Protein AF-A0A3D0TQ42-F1 (afdb_monomer_lite)

pLDDT: mean 83.76, std 16.49, range [43.25, 96.94]

Secondary structure (DSSP, 8-state):
---SHHHHHHHHHHHHHHHHHHHHHHHHHHHHHHHHHHHTTSS-HHHHHHHHHHHHHHHHHHHHHHHHHHHTT-

Structure (mmCIF, N/CA/C/O backbone):
data_AF-A0A3D0TQ42-F1
#
_entry.id   AF-A0A3D0TQ42-F1
#
loop_
_atom_site.group_PDB
_atom_site.id
_atom_site.type_symbol
_atom_site.label_atom_id
_atom_site.label_alt_id
_atom_site.label_comp_id
_atom_site.label_asym_id
_atom_site.label_entity_id
_atom_site.label_seq_id
_atom_site.pdbx_PDB_ins_code
_atom_site.Cartn_x
_atom_site.Cartn_y
_atom_site.Cartn_z
_atom_site.occupancy
_atom_site.B_iso_or_equiv
_atom_site.auth_seq_id
_atom_site.auth_comp_id
_atom_site.auth_asym_id
_atom_site.auth_atom_id
_atom_site.pdbx_PDB_model_num
ATOM 1 N N . MET A 1 1 ? 24.171 -17.531 -35.349 1.00 43.25 1 MET A N 1
ATOM 2 C CA . MET A 1 1 ? 22.978 -17.406 -34.487 1.00 43.25 1 MET A CA 1
ATOM 3 C C . MET A 1 1 ? 23.481 -17.028 -33.104 1.00 43.25 1 MET A C 1
ATOM 5 O O . MET A 1 1 ? 23.800 -17.914 -32.329 1.00 43.25 1 MET A O 1
ATOM 9 N N . ALA A 1 2 ? 23.722 -15.742 -32.867 1.00 46.94 2 ALA A N 1
ATOM 10 C CA . ALA A 1 2 ? 24.295 -15.244 -31.613 1.00 46.94 2 ALA A CA 1
ATOM 11 C C . ALA A 1 2 ? 23.859 -13.787 -31.385 1.00 46.94 2 ALA A C 1
ATOM 13 O O . ALA A 1 2 ? 24.680 -12.920 -31.117 1.00 46.94 2 ALA A O 1
ATOM 14 N N . GLU A 1 3 ? 22.571 -13.497 -31.585 1.00 48.31 3 GLU A N 1
ATOM 15 C CA . GLU A 1 3 ? 22.028 -12.133 -31.445 1.00 48.31 3 GLU A CA 1
ATOM 16 C C . GLU A 1 3 ? 20.863 -12.074 -30.443 1.00 48.31 3 GLU A C 1
ATOM 18 O O . GLU A 1 3 ? 20.238 -11.036 -30.255 1.00 48.31 3 GLU A O 1
ATOM 23 N N . ASN A 1 4 ? 20.583 -13.182 -29.754 1.00 48.25 4 ASN A N 1
ATOM 24 C CA . ASN A 1 4 ? 19.355 -13.355 -28.982 1.00 48.25 4 ASN A CA 1
ATOM 25 C C . ASN A 1 4 ? 19.551 -13.091 -27.478 1.00 48.25 4 ASN A C 1
ATOM 27 O O . ASN A 1 4 ? 18.573 -12.969 -26.754 1.00 48.25 4 ASN A O 1
ATOM 31 N N . GLU A 1 5 ? 20.789 -12.982 -26.990 1.00 47.19 5 GLU A N 1
ATOM 32 C CA . GLU A 1 5 ? 21.068 -12.914 -25.544 1.00 47.19 5 GLU A CA 1
ATOM 33 C C . GLU A 1 5 ? 20.979 -11.494 -24.951 1.00 47.19 5 GLU A C 1
ATOM 35 O O . GLU A 1 5 ? 20.864 -11.332 -23.737 1.00 47.19 5 GLU A O 1
ATOM 40 N N . HIS A 1 6 ? 20.956 -10.449 -25.785 1.00 49.19 6 HIS A N 1
ATOM 41 C CA . HIS A 1 6 ? 20.802 -9.064 -25.311 1.00 49.19 6 HIS A CA 1
ATOM 42 C C . HIS A 1 6 ? 19.334 -8.606 -25.216 1.00 49.19 6 HIS A C 1
ATOM 44 O O . HIS A 1 6 ? 19.033 -7.661 -24.490 1.00 49.19 6 HIS A O 1
ATOM 50 N N . GLY A 1 7 ? 18.407 -9.274 -25.913 1.00 51.38 7 GLY A N 1
ATOM 51 C CA . GLY A 1 7 ? 16.979 -8.927 -25.884 1.00 51.38 7 GLY A CA 1
ATOM 52 C C . GLY A 1 7 ? 16.247 -9.450 -24.645 1.00 51.38 7 GLY A C 1
ATOM 53 O O . GLY A 1 7 ? 15.387 -8.759 -24.096 1.00 51.38 7 GLY A O 1
ATOM 54 N N . GLU A 1 8 ? 16.616 -10.644 -24.170 1.00 53.69 8 GLU A N 1
ATOM 55 C CA . GLU A 1 8 ? 15.922 -11.306 -23.058 1.00 53.69 8 GLU A CA 1
ATOM 56 C C . GLU A 1 8 ? 16.154 -10.603 -21.716 1.00 53.69 8 GLU A C 1
ATOM 58 O O . GLU A 1 8 ? 15.250 -10.517 -20.886 1.00 53.69 8 GLU A O 1
ATOM 63 N N . SER A 1 9 ? 17.342 -10.035 -21.505 1.00 56.94 9 SER A N 1
ATOM 64 C CA . SER A 1 9 ? 17.698 -9.326 -20.273 1.00 56.94 9 SER A CA 1
ATOM 65 C C . SER A 1 9 ? 16.962 -7.989 -20.143 1.00 56.94 9 SER A C 1
ATOM 67 O O . SER A 1 9 ? 16.410 -7.693 -19.081 1.00 56.94 9 SER A O 1
ATOM 69 N N . ALA A 1 10 ? 16.865 -7.215 -21.228 1.00 60.16 10 ALA A N 1
ATOM 70 C CA . ALA A 1 10 ? 16.077 -5.985 -21.255 1.00 60.16 10 ALA A CA 1
ATOM 71 C C . ALA A 1 10 ? 14.576 -6.270 -21.074 1.00 60.16 10 ALA A C 1
ATOM 73 O O . ALA A 1 10 ? 13.943 -5.640 -20.228 1.00 60.16 10 ALA A O 1
ATOM 74 N N . GLN A 1 11 ? 14.020 -7.263 -21.782 1.00 63.50 11 GLN A N 1
ATOM 75 C CA . GLN A 1 11 ? 12.613 -7.662 -21.628 1.00 63.50 11 GLN A CA 1
ATOM 76 C C . GLN A 1 11 ? 12.293 -8.193 -20.226 1.00 63.50 11 GLN A C 1
ATOM 78 O O . GLN A 1 11 ? 11.251 -7.848 -19.670 1.00 63.50 11 GLN A O 1
ATOM 83 N N . SER A 1 12 ? 13.184 -8.988 -19.629 1.00 68.00 12 SER A N 1
ATOM 84 C CA . SER A 1 12 ? 13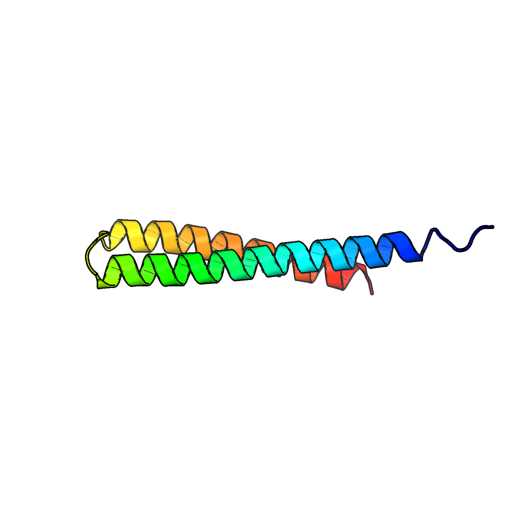.024 -9.529 -18.273 1.00 68.00 12 SER A CA 1
ATOM 85 C C . SER A 1 12 ? 13.025 -8.429 -17.204 1.00 68.00 12 SER A C 1
ATOM 87 O O . SER A 1 12 ? 12.216 -8.445 -16.271 1.00 68.00 12 SER A O 1
ATOM 89 N N . LEU A 1 13 ? 13.866 -7.406 -17.373 1.00 68.94 13 LEU A N 1
ATOM 90 C CA . LEU A 1 13 ? 13.889 -6.234 -16.497 1.00 68.94 13 LEU A CA 1
ATOM 91 C C . LEU A 1 13 ? 12.631 -5.373 -16.662 1.00 68.94 13 LEU A C 1
ATOM 93 O O . LEU A 1 13 ? 12.027 -4.993 -15.660 1.00 68.94 13 LEU A O 1
ATOM 97 N N . THR A 1 14 ? 12.170 -5.126 -17.893 1.00 76.69 14 THR A N 1
ATOM 98 C CA . THR A 1 14 ? 10.911 -4.398 -18.131 1.00 76.69 14 THR A CA 1
ATOM 99 C C . THR A 1 14 ? 9.706 -5.158 -17.573 1.00 76.69 14 THR A C 1
ATOM 101 O O . THR A 1 14 ? 8.825 -4.551 -16.965 1.00 76.69 14 THR A O 1
ATOM 104 N N . ALA A 1 15 ? 9.675 -6.486 -17.714 1.00 81.06 15 ALA A N 1
ATOM 105 C CA . ALA A 1 15 ? 8.650 -7.334 -17.108 1.00 81.06 15 ALA A CA 1
ATOM 106 C C . ALA A 1 15 ? 8.689 -7.264 -15.571 1.00 81.06 15 ALA A C 1
ATOM 108 O O . ALA A 1 15 ? 7.644 -7.129 -14.938 1.00 81.06 15 ALA A O 1
ATOM 109 N N . SER A 1 16 ? 9.887 -7.264 -14.977 1.00 81.00 16 SER A N 1
ATOM 110 C CA . SER A 1 16 ? 10.080 -7.135 -13.526 1.00 81.00 16 SER A CA 1
ATOM 111 C C . SER A 1 16 ? 9.640 -5.774 -12.979 1.00 81.00 16 SER A C 1
ATOM 113 O O . SER A 1 16 ? 9.060 -5.712 -11.896 1.00 81.00 16 SER A O 1
ATOM 115 N N . VAL A 1 17 ? 9.897 -4.681 -13.707 1.00 85.19 17 VAL A N 1
ATOM 116 C CA . VAL A 1 17 ? 9.406 -3.337 -13.351 1.00 85.19 17 VAL A CA 1
ATOM 117 C C . VAL A 1 17 ? 7.882 -3.294 -13.437 1.00 85.19 17 VAL A C 1
ATOM 119 O O . VAL A 1 17 ? 7.228 -2.875 -12.486 1.00 85.19 17 VAL A O 1
ATOM 122 N N . LYS A 1 18 ? 7.305 -3.824 -14.522 1.00 87.44 18 LYS A N 1
ATOM 123 C CA . LYS A 1 18 ? 5.853 -3.849 -14.728 1.00 87.44 18 LYS A CA 1
ATOM 124 C C . LYS A 1 18 ? 5.118 -4.644 -13.644 1.00 87.44 18 LYS A C 1
ATOM 126 O O . LYS A 1 18 ? 4.110 -4.176 -13.126 1.00 87.44 18 LYS A O 1
ATOM 131 N N . GLU A 1 19 ? 5.643 -5.803 -13.247 1.00 88.69 19 GLU A N 1
ATOM 132 C CA . GLU A 1 19 ? 5.082 -6.597 -12.144 1.00 88.69 19 GLU A CA 1
ATOM 133 C C . GLU A 1 19 ? 5.077 -5.805 -10.824 1.00 88.69 19 GLU A C 1
ATOM 135 O O . GLU A 1 19 ? 4.120 -5.852 -10.044 1.00 88.69 19 GLU A O 1
ATOM 140 N N . LYS A 1 20 ? 6.141 -5.043 -10.558 1.00 89.44 20 LYS A N 1
ATOM 141 C CA . LYS A 1 20 ? 6.226 -4.197 -9.364 1.00 89.44 20 LYS A CA 1
ATOM 142 C C . LYS A 1 20 ? 5.284 -3.001 -9.423 1.00 89.44 20 LYS A C 1
ATOM 144 O O . LYS A 1 20 ? 4.671 -2.692 -8.403 1.00 89.44 20 LYS A O 1
ATOM 149 N N . ASP A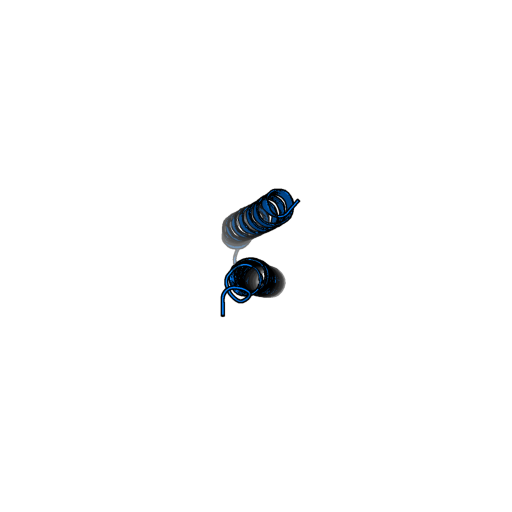 1 21 ? 5.103 -2.380 -10.583 1.00 88.94 21 ASP A N 1
ATOM 150 C CA . ASP A 1 21 ? 4.110 -1.317 -10.782 1.00 88.94 21 ASP A CA 1
ATOM 151 C C . ASP A 1 21 ? 2.678 -1.820 -10.557 1.00 88.94 21 ASP A C 1
ATOM 153 O O . ASP A 1 21 ? 1.858 -1.155 -9.911 1.00 88.94 21 ASP A O 1
ATOM 157 N N . GLU A 1 22 ? 2.368 -3.035 -11.015 1.00 93.12 22 GLU A N 1
ATOM 158 C CA . GLU A 1 22 ? 1.091 -3.693 -10.728 1.00 93.12 22 GLU A CA 1
ATOM 159 C C . GLU A 1 22 ? 0.920 -3.937 -9.223 1.00 93.12 22 GLU A C 1
ATOM 161 O O . GLU A 1 22 ? -0.145 -3.653 -8.657 1.00 93.12 22 GLU A O 1
ATOM 166 N N . LYS A 1 23 ? 1.982 -4.377 -8.534 1.00 92.94 23 LYS A N 1
ATOM 167 C CA . LYS A 1 23 ? 1.990 -4.515 -7.069 1.00 92.94 23 LYS A CA 1
ATOM 168 C C . LYS A 1 23 ? 1.766 -3.167 -6.377 1.00 92.94 23 LYS A C 1
ATOM 170 O O . LYS A 1 23 ? 0.912 -3.103 -5.492 1.00 92.94 23 LYS A O 1
ATOM 175 N N . ILE A 1 24 ? 2.427 -2.088 -6.794 1.00 92.12 24 ILE A N 1
ATOM 176 C CA . ILE A 1 24 ? 2.225 -0.726 -6.262 1.00 92.12 24 ILE A CA 1
ATOM 177 C C . ILE A 1 24 ? 0.782 -0.254 -6.478 1.00 92.12 24 ILE A C 1
ATOM 179 O O . ILE A 1 24 ? 0.158 0.302 -5.566 1.00 92.12 24 ILE A O 1
ATOM 183 N N . SER A 1 25 ? 0.215 -0.522 -7.652 1.00 93.44 25 SER A N 1
ATOM 184 C CA . SER A 1 25 ? -1.184 -0.215 -7.962 1.00 93.44 25 SER A CA 1
ATOM 185 C C . SER A 1 25 ? -2.138 -0.996 -7.057 1.00 93.44 25 SER A C 1
ATOM 187 O O . SER A 1 25 ? -3.101 -0.441 -6.526 1.00 93.44 25 SER A O 1
ATOM 189 N N . SER A 1 26 ? -1.846 -2.275 -6.805 1.00 94.88 26 SER A N 1
ATOM 190 C CA . SER A 1 26 ? -2.619 -3.105 -5.876 1.00 94.88 26 SER A CA 1
ATOM 191 C C . SER A 1 26 ? -2.534 -2.597 -4.431 1.00 94.88 26 SER A C 1
ATOM 193 O O . SER A 1 26 ? -3.547 -2.560 -3.733 1.00 94.88 26 SER A O 1
ATOM 195 N N . LEU A 1 27 ? -1.354 -2.147 -3.987 1.00 94.12 27 LEU A N 1
ATOM 196 C CA . LEU A 1 27 ? -1.148 -1.557 -2.662 1.00 94.12 27 LEU A CA 1
ATOM 197 C C . LEU A 1 27 ? -1.905 -0.238 -2.518 1.00 94.12 27 LEU A C 1
ATOM 199 O O . LEU A 1 27 ? -2.502 0.009 -1.474 1.00 94.12 27 LEU A O 1
ATOM 203 N N . SER A 1 28 ? -1.941 0.573 -3.575 1.00 93.19 28 SER A N 1
ATOM 204 C CA . SER A 1 28 ? -2.706 1.823 -3.601 1.00 93.19 28 SER A CA 1
ATOM 205 C C . SER A 1 28 ? -4.207 1.554 -3.448 1.00 93.19 28 SER A C 1
ATOM 207 O O . SER A 1 28 ? -4.841 2.138 -2.574 1.00 93.19 28 SER A O 1
ATOM 209 N N . LYS A 1 29 ? -4.754 0.566 -4.169 1.00 95.81 29 LYS A N 1
ATOM 210 C CA . LYS A 1 29 ? -6.152 0.120 -3.993 1.00 95.81 29 LYS A CA 1
ATOM 211 C C . LYS A 1 29 ? -6.433 -0.411 -2.582 1.00 95.81 29 LYS A C 1
ATOM 213 O O . LYS A 1 29 ? -7.497 -0.160 -2.021 1.00 95.81 29 LYS A O 1
ATOM 218 N N . LYS A 1 30 ? -5.488 -1.145 -1.982 1.00 95.38 30 LYS A N 1
ATOM 219 C CA . LYS A 1 30 ? -5.606 -1.613 -0.588 1.00 95.38 30 LYS A CA 1
ATOM 220 C C . LYS A 1 30 ? -5.620 -0.447 0.399 1.00 95.38 30 LYS A C 1
ATOM 222 O O . LYS A 1 30 ? -6.413 -0.477 1.330 1.00 95.38 30 LYS A O 1
ATOM 227 N N . LEU A 1 31 ? -4.784 0.571 0.191 1.00 95.38 31 LEU A N 1
ATOM 228 C CA . LEU A 1 31 ? -4.768 1.791 1.004 1.00 95.38 31 LEU A CA 1
ATOM 229 C C . LEU A 1 31 ? -6.089 2.560 0.908 1.00 95.38 31 LEU A C 1
ATOM 231 O O . LEU A 1 31 ? -6.587 3.017 1.933 1.00 95.38 31 LEU A O 1
ATOM 235 N N . GLU A 1 32 ? -6.663 2.673 -0.291 1.00 95.38 32 GLU A N 1
ATOM 236 C CA . GLU A 1 32 ? -7.988 3.273 -0.489 1.00 95.38 32 GLU A CA 1
ATOM 237 C C . GLU A 1 32 ? -9.061 2.496 0.269 1.00 95.38 32 GLU A C 1
ATOM 239 O O . GLU A 1 32 ? -9.791 3.082 1.059 1.00 95.38 32 GLU A O 1
ATOM 244 N N . ARG A 1 33 ? -9.100 1.166 0.125 1.00 95.50 33 ARG A N 1
ATOM 245 C CA . ARG A 1 33 ? -10.079 0.328 0.832 1.00 95.50 33 ARG A CA 1
ATOM 246 C C . ARG A 1 33 ? -9.902 0.357 2.350 1.00 95.50 33 ARG A C 1
ATOM 248 O O . ARG A 1 33 ? -10.889 0.349 3.076 1.00 95.50 33 ARG A O 1
ATOM 255 N N . LEU A 1 34 ? -8.659 0.411 2.828 1.00 95.81 34 LEU A N 1
ATOM 256 C CA . LEU A 1 34 ? -8.341 0.571 4.247 1.00 95.81 34 LEU A CA 1
ATOM 257 C C . LEU A 1 34 ? -8.834 1.928 4.772 1.00 95.81 34 LEU A C 1
ATOM 259 O O . LEU A 1 34 ? -9.351 2.006 5.882 1.00 95.81 34 LEU A O 1
ATOM 263 N N . LEU A 1 35 ? -8.692 2.995 3.979 1.00 95.81 35 LEU A N 1
ATOM 264 C CA . LEU A 1 35 ? -9.247 4.305 4.309 1.00 95.81 35 LEU A CA 1
ATOM 265 C C . LEU A 1 35 ? -10.776 4.278 4.314 1.00 95.81 35 LEU A C 1
ATOM 267 O O . LEU A 1 35 ? -11.354 4.791 5.264 1.00 95.81 35 LEU A O 1
ATOM 271 N N . SER A 1 36 ? -11.414 3.662 3.315 1.00 96.62 36 SER A N 1
ATOM 272 C CA . SER A 1 36 ? -12.870 3.492 3.283 1.00 96.62 36 SER A CA 1
ATOM 273 C C . SER A 1 36 ? -13.367 2.785 4.542 1.00 96.62 36 SER A C 1
ATOM 275 O O . SER A 1 36 ? -14.138 3.377 5.279 1.00 96.62 36 SER A O 1
ATOM 277 N N . GLY A 1 37 ? -12.811 1.618 4.890 1.00 95.75 37 GLY A N 1
ATOM 278 C CA . GLY A 1 37 ? -13.213 0.901 6.108 1.00 95.75 37 GLY A CA 1
ATOM 279 C C . GLY A 1 37 ? -13.010 1.707 7.398 1.00 95.75 37 GLY A C 1
ATOM 280 O O . GLY A 1 37 ? -13.784 1.579 8.339 1.00 95.75 37 GLY A O 1
ATOM 281 N N . TYR A 1 38 ? -12.001 2.581 7.458 1.00 96.06 38 TYR A N 1
ATOM 282 C CA . TYR A 1 38 ? -11.840 3.489 8.598 1.00 96.06 38 TYR A CA 1
ATOM 283 C C . TYR A 1 38 ? -12.914 4.589 8.633 1.00 96.06 38 TYR A C 1
ATOM 285 O O . TYR A 1 38 ? -13.399 4.941 9.706 1.00 96.06 38 TYR A O 1
ATOM 293 N N . LEU A 1 39 ? -13.288 5.139 7.474 1.00 96.19 39 LEU A N 1
ATOM 294 C CA . LEU A 1 39 ? -14.339 6.156 7.361 1.00 96.19 39 LEU A CA 1
ATOM 295 C C . LEU A 1 39 ? -15.731 5.579 7.653 1.00 96.19 39 LEU A C 1
ATOM 297 O O . LEU A 1 39 ? -16.529 6.247 8.307 1.00 96.19 39 LEU A O 1
ATOM 301 N N . ASP A 1 40 ? -15.979 4.337 7.234 1.00 96.94 40 ASP A N 1
ATOM 302 C CA . ASP A 1 40 ? -17.203 3.572 7.502 1.00 96.94 40 ASP A CA 1
ATOM 303 C C . ASP A 1 40 ? -17.272 3.033 8.948 1.00 96.94 40 ASP A C 1
ATOM 305 O O . ASP A 1 40 ? -18.271 2.441 9.345 1.00 96.94 40 ASP A O 1
ATOM 309 N N . GLN A 1 41 ? -16.235 3.279 9.764 1.00 94.06 41 GLN A N 1
ATOM 310 C CA . GLN A 1 41 ? -16.089 2.795 11.146 1.00 94.06 41 GLN A CA 1
ATOM 311 C C . GLN A 1 41 ? -16.028 1.260 11.289 1.00 94.06 41 GLN A C 1
ATOM 313 O O . GLN A 1 41 ? -16.143 0.747 12.400 1.00 94.06 41 GLN A O 1
ATOM 318 N N . ASP A 1 42 ? -15.773 0.525 10.201 1.00 95.00 42 ASP A N 1
ATOM 319 C CA . ASP A 1 42 ? -15.529 -0.927 10.214 1.00 95.00 42 ASP A CA 1
ATOM 320 C C . ASP A 1 42 ? -14.225 -1.298 10.942 1.00 95.00 42 ASP A C 1
ATOM 322 O O . ASP A 1 42 ? -14.077 -2.416 11.438 1.00 95.00 42 ASP A O 1
ATOM 326 N N . ILE A 1 43 ? -13.253 -0.378 10.992 1.00 94.12 43 ILE A N 1
ATOM 327 C CA . ILE A 1 43 ? -11.964 -0.585 11.666 1.00 94.12 43 ILE A CA 1
ATOM 328 C C . ILE A 1 43 ? -11.586 0.584 12.573 1.00 94.12 43 ILE A C 1
ATOM 330 O O . ILE A 1 43 ? -11.856 1.753 12.294 1.00 94.12 43 ILE A O 1
ATOM 334 N N . GLU A 1 44 ? -10.853 0.271 13.638 1.00 96.00 44 GLU A N 1
ATOM 335 C CA . GLU A 1 44 ? -10.354 1.271 14.574 1.00 96.00 44 GLU A CA 1
ATOM 336 C C . GLU A 1 44 ? -9.176 2.078 14.009 1.00 96.00 44 GLU A C 1
ATOM 338 O O . GLU A 1 44 ? -8.377 1.613 13.189 1.00 96.00 44 GLU A O 1
ATOM 343 N N . LYS A 1 45 ? -9.010 3.304 14.522 1.00 93.44 45 LYS A N 1
ATOM 344 C CA . LYS A 1 45 ? -7.922 4.222 14.142 1.00 93.44 45 LYS A CA 1
ATOM 345 C C . LYS A 1 45 ? -6.534 3.613 14.323 1.00 93.44 45 LYS A C 1
ATOM 347 O O . LYS A 1 45 ? -5.629 3.917 13.545 1.00 93.44 45 LYS A O 1
ATOM 352 N N . GLU A 1 46 ? -6.349 2.808 15.365 1.00 95.25 46 GLU A N 1
ATOM 353 C CA . GLU A 1 46 ? -5.078 2.136 15.632 1.00 95.25 46 GLU A CA 1
ATOM 354 C C . GLU A 1 46 ? -4.765 1.102 14.548 1.00 95.25 46 GLU A C 1
ATOM 356 O O . GLU A 1 46 ? -3.697 1.171 13.935 1.00 95.25 46 GLU A O 1
ATOM 361 N N . ILE A 1 47 ? -5.736 0.244 14.219 1.00 94.81 47 ILE A N 1
ATOM 362 C CA . ILE A 1 47 ? -5.633 -0.742 13.135 1.00 94.81 47 ILE A CA 1
ATOM 363 C C . ILE A 1 47 ? -5.327 -0.037 11.811 1.00 94.81 47 ILE A C 1
ATOM 365 O O . ILE A 1 47 ? -4.361 -0.385 11.130 1.00 94.81 47 ILE A O 1
ATOM 369 N N . TYR A 1 48 ? -6.077 1.022 11.487 1.00 95.81 48 TYR A N 1
ATOM 370 C CA . TYR A 1 48 ? -5.839 1.833 10.293 1.00 95.81 48 TYR A CA 1
ATOM 371 C C . TYR A 1 48 ? -4.401 2.368 10.233 1.00 95.81 48 TYR A C 1
ATOM 373 O O . TYR A 1 48 ? -3.751 2.282 9.193 1.00 95.81 48 TYR A O 1
ATOM 381 N N . ARG A 1 49 ? -3.868 2.908 11.337 1.00 95.50 49 ARG A N 1
ATOM 382 C CA . ARG A 1 49 ? -2.506 3.471 11.382 1.00 95.50 49 ARG A CA 1
ATOM 383 C C . ARG A 1 49 ? -1.428 2.412 11.192 1.00 95.50 49 ARG A C 1
ATOM 385 O O . ARG A 1 49 ? -0.486 2.656 10.435 1.00 95.50 49 ARG A O 1
ATOM 392 N N . VAL A 1 50 ? -1.566 1.266 11.854 1.00 96.44 50 VAL A N 1
ATOM 393 C CA . VAL A 1 50 ? -0.607 0.158 11.758 1.00 96.44 50 VAL A CA 1
ATOM 394 C C . VAL A 1 50 ? -0.586 -0.403 10.338 1.00 96.44 50 VAL A C 1
ATOM 396 O O . VAL A 1 50 ? 0.478 -0.478 9.720 1.00 96.44 50 VAL A O 1
ATOM 399 N N . GLU A 1 51 ? -1.753 -0.726 9.783 1.00 95.62 51 GLU A N 1
ATOM 400 C CA . GLU A 1 51 ? -1.864 -1.297 8.438 1.00 95.62 51 GLU A CA 1
ATOM 401 C C . GLU A 1 51 ? -1.432 -0.298 7.360 1.00 95.62 51 GLU A C 1
ATOM 403 O O . GLU A 1 51 ? -0.671 -0.647 6.455 1.00 95.62 51 GLU A O 1
ATOM 408 N N . LYS A 1 52 ? -1.803 0.982 7.497 1.00 95.31 52 LYS A N 1
ATOM 409 C CA . LYS A 1 52 ? -1.328 2.049 6.607 1.00 95.31 52 LYS A CA 1
ATOM 410 C C . LYS A 1 52 ? 0.193 2.151 6.620 1.00 95.31 52 LYS A C 1
ATOM 412 O O . LYS A 1 52 ? 0.795 2.284 5.557 1.00 95.31 52 LYS A O 1
ATOM 417 N N . GLY A 1 53 ? 0.815 2.089 7.797 1.0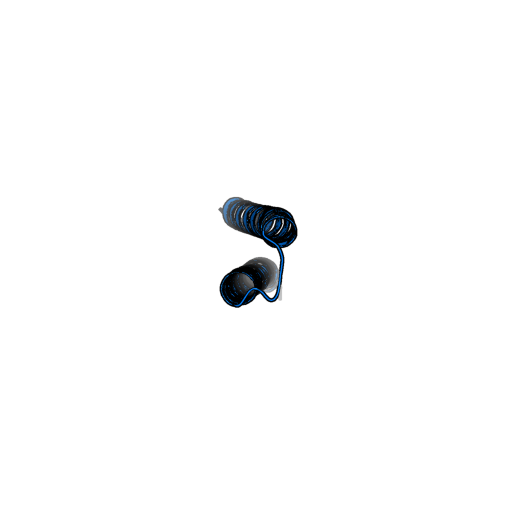0 96.00 53 GLY A N 1
ATOM 418 C CA . GLY A 1 53 ? 2.271 2.118 7.935 1.00 96.00 53 GLY A CA 1
ATOM 419 C C . GLY A 1 53 ? 2.939 0.976 7.171 1.00 96.00 53 GLY A C 1
ATOM 420 O O . GLY A 1 53 ? 3.834 1.221 6.362 1.00 96.00 53 GLY A O 1
ATOM 421 N N . LYS A 1 54 ? 2.449 -0.257 7.351 1.00 95.62 54 LYS A N 1
ATOM 422 C CA . LYS A 1 54 ? 2.947 -1.441 6.630 1.00 95.62 54 LYS A CA 1
ATOM 423 C C . LYS A 1 54 ? 2.804 -1.294 5.115 1.00 95.62 54 LYS A C 1
ATOM 425 O O . LYS A 1 54 ? 3.760 -1.552 4.388 1.00 95.62 54 LYS A O 1
ATOM 430 N N . LEU A 1 55 ? 1.639 -0.854 4.638 1.00 94.94 55 LEU A N 1
ATOM 431 C CA . LEU A 1 55 ? 1.371 -0.690 3.206 1.00 94.94 55 LEU A CA 1
ATOM 432 C C . LEU A 1 55 ? 2.242 0.405 2.575 1.00 94.94 55 LEU A C 1
ATOM 434 O O . LEU A 1 55 ? 2.764 0.208 1.479 1.00 94.94 55 LEU A O 1
ATOM 438 N N . ILE A 1 56 ? 2.445 1.534 3.264 1.00 93.94 56 ILE A N 1
ATOM 439 C CA . ILE A 1 56 ? 3.327 2.611 2.785 1.00 93.94 56 ILE A CA 1
ATOM 440 C C . ILE A 1 56 ? 4.786 2.149 2.740 1.00 93.94 56 ILE A C 1
ATOM 442 O O . ILE A 1 56 ? 5.477 2.444 1.767 1.00 93.94 56 ILE A O 1
ATOM 446 N N . LEU A 1 57 ? 5.257 1.420 3.755 1.00 95.06 57 LEU A N 1
ATOM 447 C CA . LEU A 1 57 ? 6.615 0.868 3.770 1.00 95.06 57 LEU A CA 1
ATOM 448 C C . LEU A 1 57 ? 6.839 -0.106 2.610 1.00 95.06 57 LEU A C 1
ATOM 450 O O . LEU A 1 57 ? 7.826 0.023 1.891 1.00 95.06 57 LEU A O 1
ATOM 454 N N . GLN A 1 58 ? 5.901 -1.029 2.379 1.00 94.31 58 GLN A N 1
ATOM 455 C CA . GLN A 1 58 ? 5.973 -1.958 1.247 1.00 94.31 58 GLN A CA 1
ATOM 456 C C . GLN A 1 58 ? 5.964 -1.226 -0.096 1.00 94.31 58 GLN A C 1
ATOM 458 O O . GLN A 1 58 ? 6.762 -1.552 -0.972 1.00 94.31 5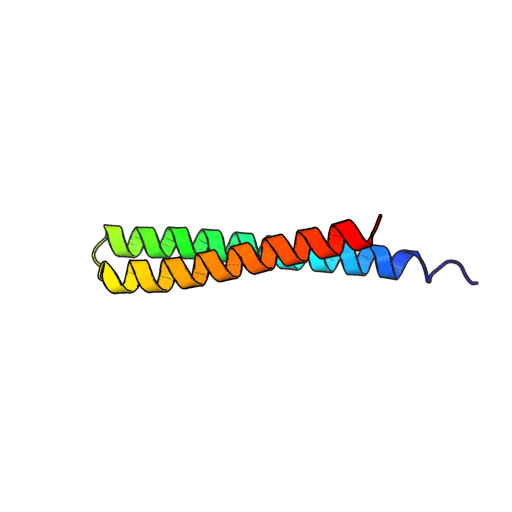8 GLN A O 1
ATOM 463 N N . LYS A 1 59 ? 5.103 -0.212 -0.254 1.00 92.81 59 LYS A N 1
ATOM 464 C CA . LYS A 1 59 ? 5.057 0.597 -1.476 1.00 92.81 59 LYS A CA 1
ATOM 465 C C . LYS A 1 59 ? 6.402 1.279 -1.739 1.00 92.81 59 LYS A C 1
ATOM 467 O O . LYS A 1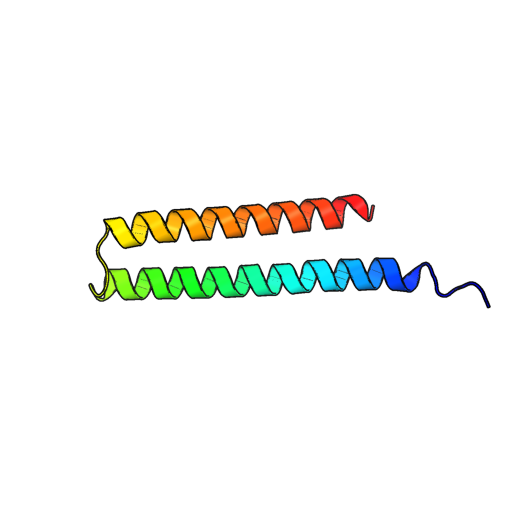 59 ? 6.935 1.126 -2.831 1.00 92.81 59 LYS A O 1
ATOM 472 N N . LYS A 1 60 ? 6.972 1.952 -0.735 1.00 93.44 60 LYS A N 1
ATOM 473 C CA . LYS A 1 60 ? 8.280 2.616 -0.857 1.00 93.44 60 LYS A CA 1
ATOM 474 C C . LYS A 1 60 ? 9.398 1.644 -1.215 1.00 93.44 60 LYS A C 1
ATOM 476 O O . LYS A 1 60 ? 10.220 1.955 -2.066 1.00 93.44 60 LYS A O 1
ATOM 481 N N . SER A 1 61 ? 9.411 0.466 -0.595 1.00 93.06 61 SER A N 1
ATOM 482 C CA . SER A 1 61 ? 10.404 -0.565 -0.902 1.00 93.06 61 SER A CA 1
ATOM 483 C C . SER A 1 61 ? 10.324 -1.015 -2.364 1.00 93.06 61 SER A C 1
ATOM 485 O O . SER A 1 61 ? 11.357 -1.211 -2.993 1.00 93.06 61 SER A O 1
ATOM 487 N N . LEU A 1 62 ? 9.116 -1.148 -2.923 1.00 91.50 62 LEU A N 1
ATOM 488 C CA . LEU A 1 62 ? 8.932 -1.492 -4.335 1.00 91.50 62 LEU A CA 1
ATOM 489 C C . LEU A 1 62 ? 9.350 -0.351 -5.271 1.00 91.50 62 LEU A C 1
ATOM 491 O O . LEU A 1 62 ? 9.987 -0.619 -6.284 1.00 91.50 62 LEU A O 1
ATOM 495 N N . GLU A 1 63 ? 9.028 0.901 -4.933 1.00 90.06 63 GLU A N 1
ATOM 496 C CA . GLU A 1 63 ? 9.453 2.087 -5.698 1.00 90.06 63 GLU A CA 1
ATOM 497 C C . GLU A 1 63 ? 10.988 2.208 -5.743 1.00 90.06 63 GLU A C 1
ATOM 499 O O . GLU A 1 63 ? 11.569 2.491 -6.794 1.00 90.06 63 GLU A O 1
ATOM 504 N N . GLU A 1 64 ? 11.660 1.934 -4.623 1.00 91.38 64 GLU A N 1
ATOM 505 C CA . GLU A 1 64 ? 13.123 1.908 -4.545 1.00 91.38 64 GLU A CA 1
ATOM 506 C C . GLU A 1 64 ? 13.714 0.759 -5.375 1.00 91.38 64 GLU A C 1
ATOM 508 O O . GLU A 1 64 ? 14.675 0.960 -6.117 1.00 91.38 64 GLU A O 1
ATOM 513 N N . GLU A 1 65 ? 13.111 -0.433 -5.330 1.00 88.69 65 GLU A N 1
ATOM 514 C CA . GLU A 1 65 ? 13.564 -1.573 -6.132 1.00 88.69 65 GLU A CA 1
ATOM 515 C C . GLU A 1 65 ? 13.384 -1.321 -7.640 1.00 88.69 65 GLU A C 1
ATOM 517 O O . GLU A 1 65 ? 14.283 -1.642 -8.415 1.00 88.69 65 GLU A O 1
ATOM 522 N N . ILE A 1 66 ? 12.284 -0.685 -8.066 1.00 87.31 66 ILE A N 1
ATOM 523 C CA . ILE A 1 66 ? 12.098 -0.235 -9.459 1.00 87.31 66 ILE A CA 1
ATOM 524 C C . ILE A 1 66 ? 13.185 0.767 -9.847 1.00 87.31 66 ILE A C 1
ATOM 526 O O . ILE A 1 66 ? 13.810 0.620 -10.895 1.00 87.31 66 ILE A O 1
ATOM 530 N N . THR A 1 67 ? 13.435 1.769 -9.001 1.00 86.75 67 THR A N 1
ATOM 531 C CA . THR A 1 67 ? 14.448 2.800 -9.266 1.00 86.75 67 THR A CA 1
ATOM 532 C C . THR A 1 67 ? 15.835 2.177 -9.423 1.00 86.75 67 THR A C 1
ATOM 534 O O . THR A 1 67 ? 16.548 2.501 -10.370 1.00 86.75 67 THR A O 1
ATOM 537 N N . ASN A 1 68 ? 16.192 1.225 -8.556 1.00 86.31 68 ASN A N 1
ATOM 538 C CA . ASN A 1 68 ? 17.451 0.482 -8.632 1.00 86.31 68 ASN A CA 1
ATOM 539 C C . ASN A 1 68 ? 17.557 -0.375 -9.902 1.00 86.31 68 ASN A C 1
ATOM 541 O O . ASN A 1 68 ? 18.612 -0.401 -10.537 1.00 86.31 68 ASN A O 1
ATOM 545 N N . LEU A 1 69 ? 16.480 -1.065 -10.291 1.00 82.31 69 LEU A N 1
ATOM 546 C CA . LEU A 1 69 ? 16.446 -1.870 -11.517 1.00 82.31 69 LEU A CA 1
ATOM 547 C C . LEU A 1 69 ? 16.615 -1.001 -12.768 1.00 82.31 69 LEU A C 1
ATOM 549 O O . LEU A 1 69 ? 17.401 -1.356 -13.643 1.00 82.31 69 LEU A O 1
ATOM 553 N N . SER A 1 70 ? 15.946 0.153 -12.816 1.00 73.19 70 SER A N 1
ATOM 554 C CA . SER A 1 70 ? 16.076 1.126 -13.904 1.00 73.19 70 SER A CA 1
ATOM 555 C C . SER A 1 70 ? 17.471 1.756 -13.958 1.00 73.19 70 SER A C 1
ATOM 557 O O . SER A 1 70 ? 18.014 1.942 -15.041 1.00 73.19 70 SER A O 1
ATOM 559 N N . HIS A 1 71 ? 18.093 2.051 -12.810 1.00 72.75 71 HIS A N 1
ATOM 560 C CA . HIS A 1 71 ? 19.443 2.627 -12.772 1.00 72.75 71 HIS A CA 1
ATOM 561 C C . HIS A 1 71 ? 20.517 1.637 -13.242 1.00 72.75 71 HIS A C 1
ATOM 563 O O . HIS A 1 71 ? 21.502 2.039 -13.848 1.00 72.75 71 HIS A O 1
ATOM 569 N N . LYS A 1 72 ? 20.320 0.334 -13.002 1.00 63.69 72 LYS A N 1
ATOM 570 C CA . LYS A 1 72 ? 21.241 -0.731 -13.432 1.00 63.69 72 LYS A CA 1
ATOM 571 C C . LYS A 1 72 ? 21.185 -1.019 -14.942 1.00 63.69 72 LYS A C 1
ATOM 573 O O . LYS A 1 72 ? 22.036 -1.747 -15.442 1.00 63.69 72 LYS A O 1
ATOM 578 N N . GLN A 1 73 ? 20.181 -0.491 -15.648 1.00 56.66 73 GLN A N 1
ATOM 579 C CA . GLN A 1 73 ? 20.049 -0.599 -17.106 1.00 56.66 73 GLN A CA 1
ATOM 580 C C . GLN A 1 73 ? 20.840 0.462 -17.888 1.00 56.66 73 GLN A C 1
ATOM 582 O O . GLN A 1 73 ? 20.951 0.314 -19.104 1.00 56.66 73 GLN A O 1
ATOM 587 N N . ASN A 1 74 ? 21.346 1.513 -17.229 1.00 48.72 74 ASN A N 1
ATOM 588 C CA . ASN A 1 74 ? 22.015 2.65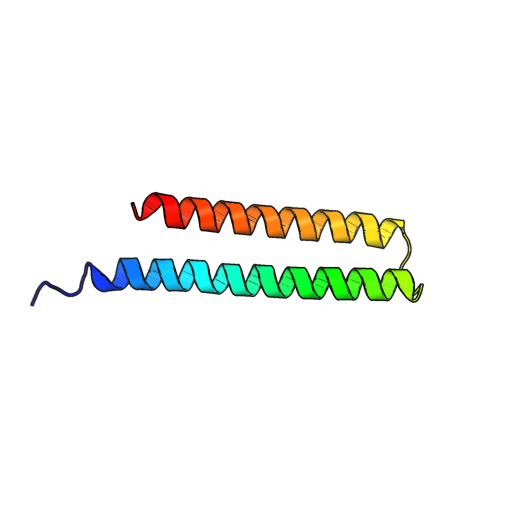1 -17.871 1.00 48.72 74 ASN A CA 1
ATOM 589 C C . ASN A 1 74 ? 23.543 2.601 -17.767 1.00 48.72 74 ASN A C 1
ATOM 591 O O . ASN A 1 74 ? 24.055 2.102 -16.741 1.00 48.72 74 ASN A O 1
#

Radius of gyration: 17.69 Å; chains: 1; bounding box: 42×24×50 Å

Sequence (74 aa):
MAENEHGESAQSLTASVKEKDEKISSLSKKLERLLSGYLDQDIEKEIYRVEKGKLILQKKSLEEEITNLSHKQN

Foldseek 3Di:
DPPPVVVVLVVVLVVLLVVLVVVLVVLVVVLVVLVVCVVVVVDDPVVSVVVNVVSVVSNVVSVVVNVVSVVVVD